Protein AF-A0A2D6N9U1-F1 (afdb_monomer)

Sequence (66 aa):
MLSALARPISASSSNGWPRTPILQVSLQTGVRVSELCALTMEDLDFERWQVTVHGKGQAERTIPLN

Solvent-accessible surface area (backbone atoms only — not comparable to full-atom values): 4495 Å² total; per-residue (Å²): 144,82,85,80,86,77,76,75,80,82,81,87,70,98,58,101,61,71,92,42,67,71,58,43,49,31,69,76,68,68,54,53,70,75,46,62,74,65,61,54,79,87,35,49,40,79,89,74,38,29,38,50,45,67,41,96,84,78,46,72,46,78,42,74,62,129

Foldseek 3Di:
DPPPDDDDPPDDDPDPDDPDVLVVCCVQFVDDSVQSVVFDPVQQDPVQQWGWTQDDPRDTDIGHDD

Nearest PDB structures (foldseek):
  5dcf-assembly1_A  TM=8.969E-01  e=3.754E-03  Escherichia coli CFT073
  1a0p-assembly1_A  TM=8.777E-01  e=5.321E-03  Escherichia coli
  2a3v-assembly1_D  TM=8.345E-01  e=9.969E-03  Vibrio cholerae O1 biovar El Tor str. N16961
  8h43-assembly3_C  TM=7.522E-01  e=1.317E+00  Homo sapiens
  9e8q-assembly1_A  TM=2.831E-01  e=7.531E+00  Homo sapiens

pLDDT: mean 70.13, std 12.01, range [41.0, 85.25]

Radius of gyration: 14.88 Å; Cα contacts (8 Å, |Δi|>4): 58; chains: 1; bounding box: 31×35×28 Å

Structure (mmCIF, N/CA/C/O backbone):
data_AF-A0A2D6N9U1-F1
#
_entry.id   AF-A0A2D6N9U1-F1
#
loop_
_atom_site.group_PDB
_atom_site.id
_atom_site.type_symbol
_atom_site.label_atom_id
_atom_site.label_alt_id
_atom_site.label_comp_id
_atom_site.label_asym_id
_atom_site.label_entity_id
_atom_site.label_seq_id
_atom_site.pdbx_PDB_ins_code
_atom_site.Cartn_x
_atom_site.Cartn_y
_atom_site.Cartn_z
_atom_site.occupancy
_atom_site.B_iso_or_equiv
_atom_site.auth_seq_id
_atom_site.auth_comp_id
_atom_site.auth_asym_id
_atom_site.auth_atom_id
_atom_site.pdbx_PDB_model_num
ATOM 1 N N . MET A 1 1 ? 19.667 -27.025 13.359 1.00 50.44 1 MET A N 1
ATOM 2 C CA . MET A 1 1 ? 18.292 -26.824 12.837 1.00 50.44 1 MET A CA 1
ATOM 3 C C . MET A 1 1 ? 17.880 -25.340 12.743 1.00 50.44 1 MET A C 1
ATOM 5 O O . MET A 1 1 ? 16.693 -25.063 12.740 1.00 50.44 1 MET A O 1
ATOM 9 N N . LEU A 1 2 ? 18.807 -24.375 12.601 1.00 45.03 2 LEU A N 1
ATOM 10 C CA . LEU A 1 2 ? 18.473 -22.931 12.579 1.00 45.03 2 LEU A CA 1
ATOM 11 C C . LEU A 1 2 ? 19.171 -22.138 11.449 1.00 45.03 2 LEU A C 1
ATOM 13 O O . LEU A 1 2 ? 19.314 -20.928 11.533 1.00 45.03 2 LEU A O 1
ATOM 17 N N . SER A 1 3 ? 19.610 -22.803 10.377 1.00 41.00 3 SER A N 1
ATOM 18 C CA . SER A 1 3 ? 20.425 -22.200 9.306 1.00 41.00 3 SER A CA 1
ATOM 19 C C . SER A 1 3 ? 19.668 -21.880 8.001 1.00 41.00 3 SER A C 1
ATOM 21 O O . SER A 1 3 ? 20.304 -21.574 6.999 1.00 41.00 3 SER A O 1
ATOM 23 N N . ALA A 1 4 ? 18.328 -21.930 7.977 1.00 56.06 4 ALA A N 1
ATOM 24 C CA . ALA A 1 4 ? 17.563 -21.924 6.717 1.00 56.06 4 ALA A CA 1
ATOM 25 C C . ALA A 1 4 ? 16.759 -20.646 6.383 1.00 56.06 4 ALA A C 1
ATOM 27 O O . ALA A 1 4 ? 16.134 -20.612 5.326 1.00 56.06 4 ALA A O 1
ATOM 28 N N . LEU A 1 5 ? 16.747 -19.598 7.218 1.00 52.72 5 LEU A N 1
ATOM 29 C CA . LEU A 1 5 ? 15.785 -18.487 7.046 1.00 52.72 5 LEU A CA 1
ATOM 30 C C . LEU A 1 5 ? 16.348 -17.153 6.538 1.00 52.72 5 LEU A C 1
ATOM 32 O O . LEU A 1 5 ? 15.589 -16.204 6.380 1.00 52.72 5 LEU A O 1
ATOM 36 N N . ALA A 1 6 ? 17.634 -17.069 6.207 1.00 52.12 6 ALA A N 1
ATOM 37 C CA . ALA A 1 6 ? 18.207 -15.864 5.609 1.00 52.12 6 ALA A CA 1
ATOM 38 C C . ALA A 1 6 ? 18.870 -16.200 4.272 1.00 52.12 6 ALA A C 1
ATOM 40 O O . ALA A 1 6 ? 20.086 -16.103 4.119 1.00 52.12 6 ALA A O 1
ATOM 41 N N . ARG A 1 7 ? 18.077 -16.639 3.285 1.00 47.59 7 ARG A N 1
ATOM 42 C CA . ARG A 1 7 ? 18.570 -16.649 1.903 1.00 47.59 7 ARG A CA 1
ATOM 43 C C . ARG A 1 7 ? 18.795 -15.193 1.483 1.00 47.59 7 ARG A C 1
ATOM 45 O O . ARG A 1 7 ? 17.837 -14.420 1.519 1.00 47.59 7 ARG A O 1
ATOM 52 N N . PRO A 1 8 ? 20.010 -14.804 1.066 1.00 51.41 8 PRO A N 1
ATOM 53 C CA . PRO A 1 8 ? 20.212 -13.503 0.456 1.00 51.41 8 PRO A CA 1
ATOM 54 C C . PRO A 1 8 ? 19.368 -13.435 -0.817 1.00 51.41 8 PRO A C 1
ATOM 56 O O . PRO A 1 8 ? 19.340 -14.373 -1.621 1.00 51.41 8 PRO A O 1
ATOM 59 N N . ILE A 1 9 ? 18.650 -12.327 -0.974 1.00 62.34 9 ILE A N 1
ATOM 60 C CA . ILE A 1 9 ? 17.870 -12.004 -2.165 1.00 62.34 9 ILE A CA 1
ATOM 61 C C . ILE A 1 9 ? 18.877 -11.953 -3.323 1.00 62.34 9 ILE A C 1
ATOM 63 O O . ILE A 1 9 ? 19.622 -10.984 -3.445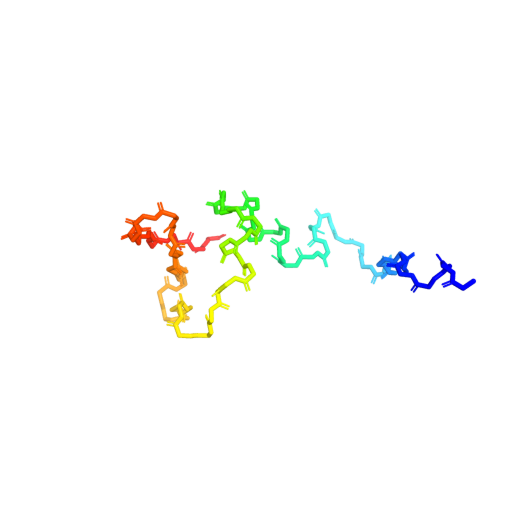 1.00 62.34 9 ILE A O 1
ATOM 67 N N . SER A 1 10 ? 18.985 -13.028 -4.114 1.00 52.72 10 SER A N 1
ATOM 68 C CA . SER A 1 10 ? 19.973 -13.113 -5.197 1.00 52.72 10 SER A CA 1
ATOM 69 C C . SER A 1 10 ? 19.730 -11.986 -6.191 1.00 52.72 10 SER A C 1
ATOM 71 O O . SER A 1 10 ? 18.689 -11.906 -6.848 1.00 52.72 10 SER A O 1
ATOM 73 N N . ALA A 1 11 ? 20.693 -11.070 -6.229 1.00 54.69 11 ALA A N 1
ATOM 74 C CA . ALA A 1 11 ? 20.571 -9.802 -6.901 1.00 54.69 11 ALA A CA 1
ATOM 75 C C . ALA A 1 11 ? 21.243 -9.826 -8.276 1.00 54.69 11 ALA A C 1
ATOM 77 O O . ALA A 1 11 ? 22.385 -9.411 -8.409 1.00 54.69 11 ALA A O 1
ATOM 78 N N . SER A 1 12 ? 20.534 -10.298 -9.303 1.00 55.91 12 SER A N 1
ATOM 79 C CA . SER A 1 12 ? 20.967 -10.163 -10.701 1.00 55.91 12 SER A CA 1
ATOM 80 C C . SER A 1 12 ? 20.039 -9.211 -11.453 1.00 55.91 12 SER A C 1
ATOM 82 O O . SER A 1 12 ? 19.126 -9.638 -12.157 1.00 55.91 12 SER A O 1
ATOM 84 N N . SER A 1 13 ? 20.164 -7.904 -11.203 1.00 54.88 13 SER A N 1
ATOM 85 C CA . SER A 1 13 ? 19.584 -6.842 -12.050 1.00 54.88 13 SER A CA 1
ATOM 86 C C . SER A 1 13 ? 20.266 -5.518 -11.709 1.00 54.88 13 SER A C 1
ATOM 88 O O . SER A 1 13 ? 20.208 -5.056 -10.571 1.00 54.88 13 SER A O 1
ATOM 90 N N . SER A 1 14 ? 20.941 -4.954 -12.697 1.00 55.41 14 SER A N 1
ATOM 91 C CA . SER A 1 14 ? 21.870 -3.829 -12.636 1.00 55.41 14 SER A CA 1
ATOM 92 C C . SER A 1 14 ? 21.190 -2.463 -12.781 1.00 55.41 14 SER A C 1
ATOM 94 O O . SER A 1 14 ? 21.651 -1.655 -13.572 1.00 55.41 14 SER A O 1
ATOM 96 N N . ASN A 1 15 ? 20.113 -2.191 -12.042 1.00 54.09 15 ASN A N 1
ATOM 97 C CA . ASN A 1 15 ? 19.513 -0.852 -11.974 1.00 54.09 15 ASN A CA 1
ATOM 98 C C . ASN A 1 15 ? 19.378 -0.466 -10.498 1.00 54.09 15 ASN A C 1
ATOM 100 O O . ASN A 1 15 ? 18.989 -1.305 -9.689 1.00 54.09 15 ASN A O 1
ATOM 104 N N . GLY A 1 16 ? 19.711 0.777 -10.135 1.00 60.00 16 GLY A N 1
ATOM 105 C CA . GLY A 1 16 ? 19.754 1.284 -8.751 1.00 60.00 16 GLY A CA 1
ATOM 106 C C . GLY A 1 16 ? 18.403 1.378 -8.027 1.00 60.00 16 GLY A C 1
ATOM 107 O O . GLY A 1 16 ? 18.230 2.239 -7.172 1.00 60.00 16 GLY A O 1
ATOM 108 N N . TRP A 1 17 ? 17.433 0.539 -8.385 1.00 56.12 17 TRP A N 1
ATOM 109 C CA . TRP A 1 17 ? 16.116 0.477 -7.768 1.00 56.12 17 TRP A CA 1
ATOM 110 C C . TRP A 1 17 ? 16.096 -0.562 -6.641 1.00 56.12 17 TRP A C 1
ATOM 112 O O . TRP A 1 17 ? 16.707 -1.632 -6.773 1.00 56.12 17 TRP A O 1
ATOM 122 N N . PRO A 1 18 ? 15.409 -0.276 -5.522 1.00 59.12 18 PRO A N 1
ATOM 123 C CA . PRO A 1 18 ? 15.249 -1.242 -4.447 1.00 59.12 18 PRO A CA 1
ATOM 124 C C . PRO A 1 18 ? 14.576 -2.511 -4.987 1.00 59.12 18 PRO A C 1
ATOM 126 O O . PRO A 1 18 ? 13.483 -2.491 -5.538 1.00 59.12 18 PRO A O 1
ATOM 129 N N . ARG A 1 19 ? 15.256 -3.648 -4.824 1.00 58.75 19 ARG A N 1
ATOM 130 C CA .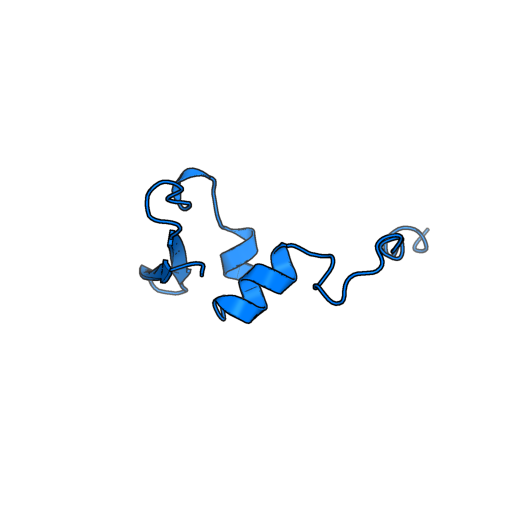 ARG A 1 19 ? 14.869 -4.947 -5.408 1.00 58.75 19 ARG A CA 1
ATOM 131 C C . ARG A 1 19 ? 13.656 -5.597 -4.738 1.00 58.75 19 ARG A C 1
ATOM 133 O O . ARG A 1 19 ? 13.259 -6.697 -5.112 1.00 58.75 19 ARG A O 1
ATOM 140 N N . THR A 1 20 ? 13.102 -4.952 -3.721 1.00 70.00 20 THR A N 1
ATOM 141 C CA . THR A 1 20 ? 11.939 -5.409 -2.973 1.00 70.00 20 THR A CA 1
ATOM 142 C C . THR A 1 20 ? 10.830 -4.371 -3.141 1.00 70.00 20 THR A C 1
ATOM 144 O O . THR A 1 20 ? 10.948 -3.272 -2.598 1.00 70.00 20 THR A O 1
ATOM 147 N N . PRO A 1 21 ? 9.735 -4.693 -3.855 1.00 70.12 21 PRO A N 1
ATOM 148 C CA . PRO A 1 21 ? 8.640 -3.745 -4.082 1.00 70.12 21 PRO A CA 1
ATOM 149 C C . PRO A 1 21 ? 8.022 -3.267 -2.762 1.00 70.12 21 PRO A C 1
ATOM 151 O O . PRO A 1 21 ? 7.660 -2.109 -2.632 1.00 70.12 21 PRO A O 1
ATOM 154 N N . ILE A 1 22 ? 8.027 -4.120 -1.735 1.00 74.62 22 ILE A N 1
ATOM 155 C CA . ILE A 1 22 ? 7.686 -3.776 -0.346 1.00 74.62 22 ILE A CA 1
ATOM 156 C C . ILE A 1 22 ? 8.499 -2.593 0.192 1.00 74.62 22 ILE A C 1
ATOM 158 O O . ILE A 1 22 ? 7.951 -1.693 0.825 1.00 74.62 22 ILE A O 1
ATOM 162 N N . LEU A 1 23 ? 9.808 -2.590 -0.054 1.00 73.19 23 LEU A N 1
ATOM 163 C CA . LEU A 1 23 ? 10.694 -1.539 0.428 1.00 73.19 23 LEU A CA 1
ATOM 164 C C . LEU A 1 23 ? 10.514 -0.270 -0.405 1.00 73.19 23 LEU A C 1
ATOM 166 O O . LEU A 1 23 ? 10.517 0.819 0.151 1.00 73.19 23 LEU A O 1
ATOM 170 N N . GLN A 1 24 ? 10.302 -0.414 -1.716 1.00 76.62 24 GLN A N 1
ATOM 171 C CA . GLN A 1 24 ? 10.003 0.708 -2.601 1.00 76.62 24 GLN A CA 1
ATOM 172 C C . GLN A 1 24 ? 8.716 1.421 -2.192 1.00 76.62 24 GLN A C 1
ATOM 174 O O . GLN A 1 24 ? 8.733 2.630 -1.984 1.00 76.62 24 GLN A O 1
ATOM 179 N N . VAL A 1 25 ? 7.635 0.664 -1.994 1.00 76.12 25 VAL A N 1
ATOM 180 C CA . VAL A 1 25 ? 6.356 1.204 -1.535 1.00 76.12 25 VAL A CA 1
ATOM 181 C C . VAL A 1 25 ? 6.549 1.858 -0.175 1.00 76.12 25 VAL A C 1
ATOM 183 O O . VAL A 1 25 ? 6.236 3.034 -0.048 1.00 76.12 25 VAL A O 1
ATOM 186 N N . SER A 1 26 ? 7.149 1.182 0.812 1.00 76.25 26 SER A N 1
ATOM 187 C CA . SER A 1 26 ? 7.380 1.769 2.144 1.00 76.25 26 SER A CA 1
ATOM 188 C C . SER A 1 26 ? 8.209 3.062 2.100 1.00 76.25 26 SER A C 1
ATOM 190 O O . SER A 1 26 ? 7.884 4.008 2.814 1.00 76.25 26 SER A O 1
ATOM 192 N N . LEU A 1 27 ? 9.222 3.150 1.231 1.00 72.50 27 LEU A N 1
ATOM 193 C CA . LEU A 1 27 ? 10.033 4.359 1.057 1.00 72.50 27 LEU A CA 1
ATOM 194 C C . LEU A 1 27 ? 9.276 5.494 0.356 1.00 72.50 27 LEU A C 1
ATOM 196 O O . LEU A 1 27 ? 9.425 6.644 0.755 1.00 72.50 27 LEU A O 1
ATOM 200 N N . GLN A 1 28 ? 8.472 5.193 -0.666 1.00 72.88 28 GLN A N 1
ATOM 201 C CA . GLN A 1 28 ? 7.711 6.208 -1.406 1.00 72.88 28 GLN A CA 1
ATOM 202 C C . GLN A 1 28 ? 6.509 6.739 -0.616 1.00 72.88 28 GLN A C 1
ATOM 204 O O . GLN A 1 28 ? 6.152 7.905 -0.738 1.00 72.88 28 GLN A O 1
ATOM 209 N N . THR A 1 29 ? 5.887 5.893 0.201 1.00 75.88 29 THR A N 1
ATOM 210 C CA . THR A 1 29 ? 4.603 6.187 0.861 1.00 75.88 29 THR A CA 1
ATOM 211 C C . THR A 1 29 ? 4.729 6.419 2.370 1.00 75.88 29 THR A C 1
ATOM 213 O O . THR A 1 29 ? 3.803 6.921 3.003 1.00 75.88 29 THR A O 1
ATOM 216 N N . GLY A 1 30 ? 5.853 6.036 2.984 1.00 77.50 30 GLY A N 1
ATOM 217 C CA . GLY A 1 30 ? 6.071 6.155 4.427 1.00 77.50 30 GLY A CA 1
ATOM 218 C C . GLY A 1 30 ? 5.187 5.239 5.283 1.00 77.50 30 GLY 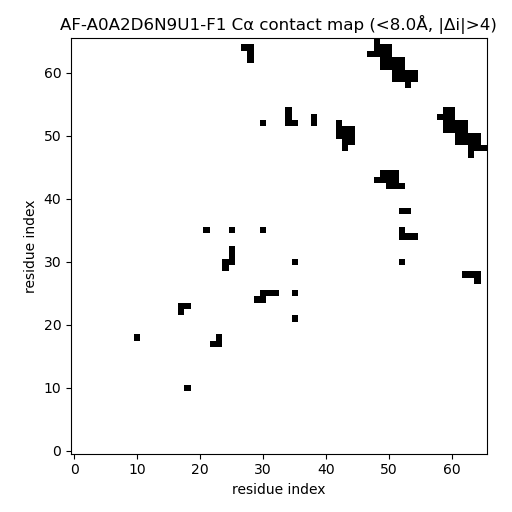A C 1
ATOM 219 O O . GLY A 1 30 ? 5.094 5.447 6.495 1.00 77.50 30 GLY A O 1
ATOM 220 N N . VAL A 1 31 ? 4.513 4.237 4.697 1.00 78.19 31 VAL A N 1
ATOM 221 C CA . VAL A 1 31 ? 3.720 3.261 5.467 1.00 78.19 31 VAL A CA 1
ATOM 222 C C . VAL A 1 31 ? 4.615 2.343 6.300 1.00 78.19 31 VAL A C 1
ATOM 224 O O . VAL A 1 31 ? 5.693 1.913 5.877 1.00 78.19 31 VAL A O 1
ATOM 227 N N . ARG A 1 32 ? 4.136 2.020 7.507 1.00 78.19 32 ARG A N 1
ATOM 228 C CA . ARG A 1 32 ? 4.781 1.065 8.409 1.00 78.19 32 ARG A CA 1
ATOM 229 C C . ARG A 1 32 ? 4.695 -0.347 7.835 1.00 78.19 32 ARG A C 1
ATOM 231 O O . ARG A 1 32 ? 3.668 -0.744 7.296 1.00 78.19 32 ARG A O 1
ATOM 238 N N . VAL A 1 33 ? 5.731 -1.153 8.074 1.00 75.50 33 VAL A N 1
ATOM 239 C CA . VAL A 1 33 ? 5.782 -2.568 7.652 1.00 75.50 33 VAL A CA 1
ATOM 240 C C . VAL A 1 33 ? 4.528 -3.346 8.073 1.00 75.50 33 VAL A C 1
ATOM 242 O O . VAL A 1 33 ? 4.011 -4.131 7.290 1.00 75.50 33 VAL A O 1
ATOM 245 N N . SER A 1 34 ? 3.992 -3.089 9.271 1.00 76.44 34 SER A N 1
ATOM 24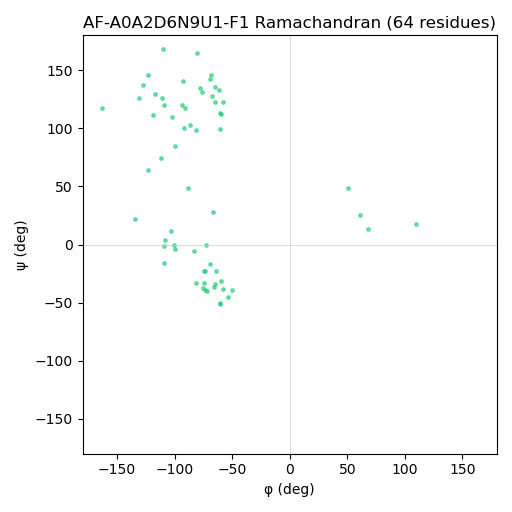6 C CA . SER A 1 34 ? 2.786 -3.762 9.768 1.00 76.44 34 SER A CA 1
ATOM 247 C C . SER A 1 34 ? 1.518 -3.449 8.971 1.00 76.44 34 SER A C 1
ATOM 249 O O . SER A 1 34 ? 0.660 -4.313 8.857 1.00 76.44 34 SER A O 1
ATOM 251 N N . GLU A 1 35 ? 1.381 -2.230 8.444 1.0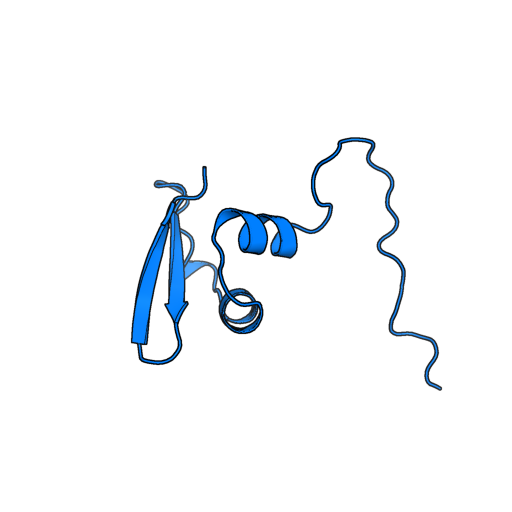0 76.62 35 GLU A N 1
ATOM 252 C CA . GLU A 1 35 ? 0.215 -1.846 7.636 1.00 76.62 35 GLU A CA 1
ATOM 253 C C . GLU A 1 35 ? 0.408 -2.338 6.191 1.00 76.62 35 GLU A C 1
ATOM 255 O O . GLU A 1 35 ? -0.539 -2.788 5.562 1.00 76.62 35 GLU A O 1
ATOM 260 N N . LEU A 1 36 ? 1.653 -2.361 5.696 1.00 75.44 36 LEU A N 1
ATOM 261 C CA . LEU A 1 36 ? 1.988 -2.917 4.383 1.00 75.44 36 LEU A CA 1
ATOM 262 C C . LEU A 1 36 ? 1.750 -4.432 4.302 1.00 75.44 36 LEU A C 1
ATOM 264 O O . LEU A 1 36 ? 1.305 -4.936 3.278 1.00 75.44 36 LEU A O 1
ATOM 268 N N . CYS A 1 37 ? 2.020 -5.161 5.388 1.00 78.44 37 CYS A N 1
ATOM 269 C CA . CYS A 1 37 ? 1.695 -6.585 5.499 1.00 78.44 37 CYS A CA 1
ATOM 270 C C . CYS A 1 37 ? 0.186 -6.863 5.585 1.00 78.44 37 CYS A C 1
ATOM 272 O O . CYS A 1 37 ? -0.211 -8.011 5.405 1.00 78.44 37 CYS A O 1
ATOM 274 N N . ALA A 1 38 ? -0.629 -5.850 5.889 1.00 79.75 38 ALA A N 1
ATOM 275 C CA . ALA A 1 38 ? -2.081 -5.957 5.996 1.00 79.75 38 ALA A CA 1
ATOM 276 C C . ALA A 1 38 ? -2.820 -5.466 4.737 1.00 79.75 38 ALA A C 1
ATOM 278 O O . ALA A 1 38 ? -4.041 -5.574 4.691 1.00 79.75 38 ALA A O 1
ATOM 279 N N . LEU A 1 39 ? -2.102 -4.939 3.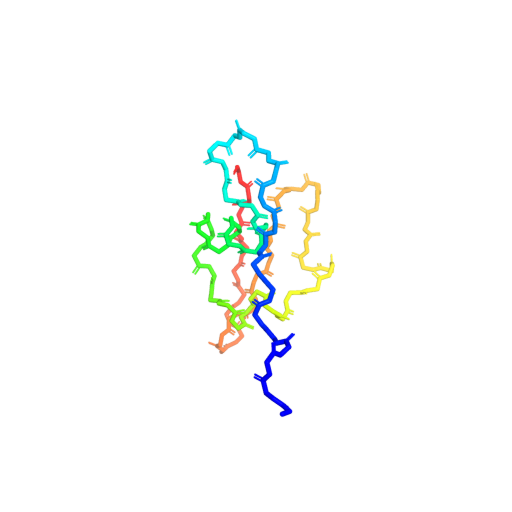736 1.00 80.31 39 LEU A N 1
ATOM 280 C CA . LEU A 1 39 ? -2.688 -4.495 2.472 1.00 80.31 39 LEU A CA 1
ATOM 281 C C . LEU A 1 39 ? -3.282 -5.668 1.696 1.00 80.31 39 LEU A C 1
ATOM 283 O O . LEU A 1 39 ? -2.644 -6.711 1.521 1.00 80.31 39 LEU A O 1
ATOM 287 N N . THR A 1 40 ? -4.480 -5.454 1.170 1.00 80.62 40 THR A N 1
ATOM 288 C CA . THR A 1 40 ? -5.163 -6.383 0.275 1.00 80.62 40 THR A CA 1
ATOM 289 C C . THR A 1 40 ? -5.233 -5.820 -1.145 1.00 80.62 40 THR A C 1
ATOM 291 O O . THR A 1 40 ? -4.938 -4.653 -1.391 1.00 80.62 40 THR A O 1
ATOM 294 N N . MET A 1 41 ? -5.612 -6.659 -2.114 1.00 80.00 41 MET A N 1
ATOM 295 C CA . MET A 1 41 ? -5.807 -6.220 -3.505 1.00 80.00 41 MET A CA 1
ATOM 296 C C . MET A 1 41 ? -6.954 -5.207 -3.650 1.00 80.00 41 MET A C 1
ATOM 298 O O . MET A 1 41 ? -6.967 -4.457 -4.618 1.00 80.00 41 MET A O 1
ATOM 302 N N . GLU A 1 42 ? -7.898 -5.180 -2.706 1.00 83.81 42 GLU A N 1
ATOM 303 C CA . GLU A 1 42 ? -9.032 -4.244 -2.687 1.00 83.81 42 GLU A CA 1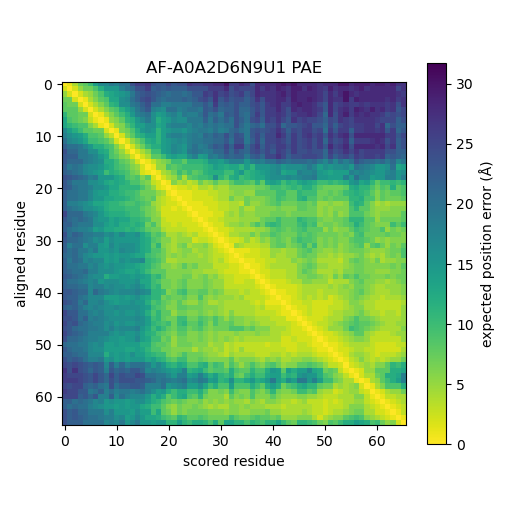
ATOM 304 C C . GLU A 1 42 ? -8.602 -2.823 -2.298 1.00 83.81 42 GLU A C 1
ATOM 306 O O . GLU A 1 42 ? -9.253 -1.850 -2.667 1.00 83.81 42 GLU A O 1
ATOM 311 N N . ASP A 1 43 ? -7.468 -2.698 -1.606 1.00 82.31 43 ASP A N 1
ATOM 312 C CA . ASP A 1 43 ? -6.905 -1.417 -1.177 1.00 82.31 43 ASP A CA 1
ATOM 313 C C . ASP A 1 43 ? -6.076 -0.722 -2.275 1.00 82.31 43 ASP A C 1
ATOM 315 O O . ASP A 1 43 ? -5.600 0.402 -2.085 1.00 82.31 43 ASP A O 1
ATOM 319 N N . LEU A 1 44 ? -5.864 -1.394 -3.412 1.00 82.94 44 LEU A N 1
ATOM 320 C CA . LEU A 1 44 ? -5.082 -0.905 -4.545 1.00 82.94 44 LEU A CA 1
ATOM 321 C C . LEU A 1 44 ? -6.014 -0.412 -5.655 1.00 82.94 44 LEU A C 1
ATOM 323 O O . LEU A 1 44 ? -6.647 -1.200 -6.355 1.00 82.94 44 LEU A O 1
ATOM 327 N N . ASP A 1 45 ? -6.041 0.900 -5.862 1.00 83.81 45 ASP A N 1
ATOM 328 C CA . ASP A 1 45 ? -6.735 1.517 -6.987 1.00 83.81 45 ASP A CA 1
ATOM 329 C C . ASP A 1 45 ? -5.758 1.667 -8.162 1.00 83.81 45 ASP A C 1
ATOM 331 O O . ASP A 1 45 ? -4.920 2.574 -8.206 1.00 83.81 45 ASP A O 1
ATOM 335 N N . PHE A 1 46 ? -5.853 0.743 -9.121 1.00 79.69 46 PHE A N 1
ATOM 336 C CA . PHE A 1 46 ? -5.023 0.743 -10.328 1.00 79.69 46 PHE A CA 1
ATOM 337 C C . PHE A 1 46 ? -5.431 1.810 -11.351 1.00 79.69 46 PHE A C 1
ATOM 339 O O . PHE A 1 46 ? -4.595 2.193 -12.169 1.00 79.69 46 PHE A O 1
ATOM 346 N N . GLU A 1 47 ? -6.676 2.300 -11.324 1.00 82.50 47 GLU A N 1
ATOM 347 C CA . GLU A 1 47 ? -7.122 3.365 -12.234 1.00 82.50 47 GLU A CA 1
ATOM 348 C C . GLU A 1 47 ? -6.522 4.708 -11.828 1.00 82.50 47 GLU A C 1
ATOM 350 O O . GLU A 1 47 ? -6.113 5.503 -12.675 1.00 82.50 47 GLU A O 1
ATOM 355 N N . ARG A 1 48 ? -6.451 4.955 -10.518 1.00 81.12 48 ARG A N 1
ATOM 356 C CA . ARG A 1 48 ? -5.947 6.211 -9.952 1.00 81.12 48 ARG A CA 1
ATOM 357 C C . ARG A 1 48 ? -4.509 6.132 -9.457 1.00 81.12 48 ARG A C 1
ATOM 359 O O . ARG A 1 48 ? -4.000 7.142 -8.972 1.00 81.12 48 ARG A O 1
ATOM 366 N N . TRP A 1 49 ? -3.879 4.962 -9.580 1.00 82.06 49 TRP A N 1
ATOM 367 C CA . TRP A 1 49 ? -2.537 4.665 -9.073 1.00 82.06 49 TRP A CA 1
ATOM 368 C C . TRP A 1 49 ? -2.397 5.057 -7.589 1.00 82.06 49 TRP A C 1
ATOM 370 O O . TRP A 1 49 ? -1.481 5.761 -7.174 1.00 82.06 49 TRP A O 1
ATOM 380 N N . GLN A 1 50 ? -3.361 4.636 -6.768 1.00 85.25 50 GLN A N 1
ATOM 381 C CA . GLN A 1 50 ? -3.463 4.993 -5.351 1.00 85.25 50 GLN A CA 1
ATOM 382 C C . GLN A 1 50 ? -3.493 3.743 -4.474 1.00 85.25 50 GLN A C 1
ATOM 384 O O . GLN A 1 50 ? -4.050 2.715 -4.848 1.00 85.25 50 GLN A O 1
ATOM 389 N N . VAL A 1 51 ? -2.902 3.844 -3.285 1.00 84.94 51 VAL A N 1
ATOM 390 C CA . VAL A 1 51 ? -2.990 2.813 -2.248 1.00 84.94 51 VAL A CA 1
ATOM 391 C C . VAL A 1 51 ? -3.689 3.374 -1.021 1.00 84.94 51 VAL A C 1
ATOM 393 O O . VAL A 1 51 ? -3.319 4.433 -0.507 1.00 84.94 51 VAL A O 1
ATOM 396 N N . THR A 1 52 ? -4.693 2.661 -0.533 1.00 84.75 52 THR A N 1
ATOM 397 C CA . THR A 1 52 ? -5.380 2.990 0.716 1.00 84.75 52 THR A CA 1
ATOM 398 C C . THR A 1 52 ? -4.735 2.208 1.849 1.00 84.75 52 THR A C 1
ATOM 400 O O . THR A 1 52 ? -4.663 0.987 1.823 1.00 84.75 52 THR A O 1
ATOM 403 N N . VAL A 1 53 ? -4.203 2.907 2.850 1.00 82.44 53 VAL A N 1
ATOM 404 C CA . VAL A 1 53 ? -3.545 2.270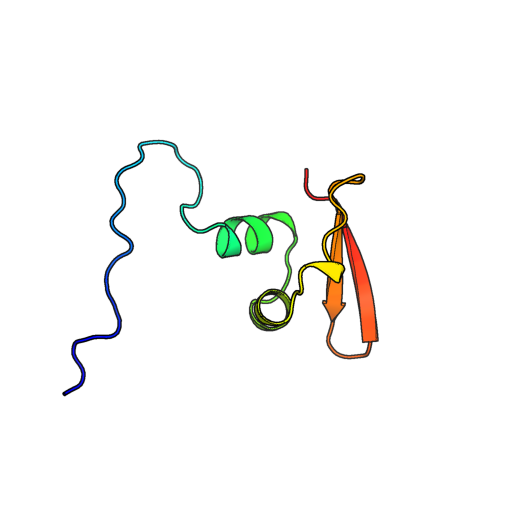 3.995 1.00 82.44 53 VAL A CA 1
ATOM 405 C C . VAL A 1 53 ? -4.383 2.472 5.246 1.00 82.44 53 VAL A C 1
ATOM 407 O O . VAL A 1 53 ? -4.669 3.604 5.642 1.00 82.44 53 VAL A O 1
ATOM 410 N N . HIS A 1 54 ? -4.703 1.361 5.906 1.00 78.25 54 HIS A N 1
ATOM 411 C CA . HIS A 1 54 ? -5.434 1.330 7.168 1.00 78.25 54 HIS A CA 1
ATOM 412 C C . HIS A 1 54 ? -4.465 1.463 8.342 1.00 78.25 54 HIS A C 1
ATOM 414 O O . HIS A 1 54 ? -3.741 0.530 8.696 1.00 78.25 54 HIS A O 1
ATOM 420 N N . GLY A 1 55 ? -4.410 2.655 8.934 1.00 73.56 55 GLY A N 1
ATOM 421 C CA . GLY A 1 55 ? -3.550 2.931 10.078 1.00 73.56 55 GLY A CA 1
ATOM 422 C C . GLY A 1 55 ? -4.117 2.451 11.414 1.00 73.56 55 GLY A C 1
ATOM 423 O O . GLY A 1 55 ? -5.311 2.188 11.579 1.00 73.56 55 GLY A O 1
ATOM 424 N N . LYS A 1 56 ? -3.250 2.399 12.433 1.00 61.88 56 LYS A N 1
ATOM 425 C CA . LYS A 1 56 ? -3.673 2.127 13.816 1.00 61.88 56 LYS A CA 1
ATOM 426 C C . LYS A 1 56 ? -4.653 3.216 14.283 1.00 61.88 56 LYS A C 1
ATOM 428 O O . LYS A 1 56 ? -4.242 4.355 14.480 1.00 61.88 56 LYS A O 1
ATOM 433 N N . GLY A 1 57 ? -5.914 2.838 14.504 1.00 67.19 57 GLY A N 1
ATOM 434 C CA . GLY A 1 57 ? -6.987 3.736 14.955 1.00 67.19 57 GLY A CA 1
ATOM 435 C C . GLY A 1 57 ? -8.073 4.046 13.916 1.00 67.19 57 GLY A C 1
ATOM 436 O O . GLY A 1 57 ? -8.781 5.024 14.105 1.00 67.19 57 GLY A O 1
ATOM 437 N N . GLN A 1 58 ? -8.202 3.244 12.848 1.00 57.38 58 GLN A N 1
ATOM 438 C CA . GLN A 1 58 ? -9.128 3.488 11.723 1.00 57.38 58 GLN A CA 1
ATOM 439 C C . GLN A 1 58 ? -8.868 4.797 10.960 1.00 57.38 58 GLN A C 1
ATOM 441 O O . GLN A 1 58 ? -9.757 5.366 10.335 1.00 57.38 58 GLN A O 1
ATOM 446 N N . ALA A 1 59 ? -7.627 5.282 10.993 1.00 66.12 59 ALA A N 1
ATOM 447 C CA . ALA A 1 59 ? -7.211 6.368 10.122 1.00 66.12 59 ALA A CA 1
ATOM 448 C C . ALA A 1 59 ? -6.869 5.786 8.744 1.00 66.12 59 ALA A C 1
ATOM 450 O O . ALA A 1 59 ? -5.781 5.234 8.553 1.00 66.12 59 ALA A O 1
ATOM 451 N N . GLU A 1 60 ? -7.813 5.885 7.812 1.00 76.06 60 GLU A N 1
ATOM 452 C CA . GLU A 1 60 ? -7.595 5.592 6.398 1.00 76.06 60 GLU A CA 1
ATOM 453 C C . GLU A 1 60 ? -6.838 6.749 5.748 1.00 76.06 60 GLU A C 1
ATOM 455 O O . GLU A 1 60 ? -7.184 7.921 5.915 1.00 76.06 60 GLU A O 1
ATOM 460 N N . ARG A 1 61 ? -5.774 6.428 5.013 1.00 81.12 61 ARG A N 1
ATOM 461 C CA . ARG A 1 61 ? -5.062 7.406 4.190 1.00 81.12 61 ARG A CA 1
ATOM 462 C C . ARG A 1 61 ? -4.870 6.857 2.791 1.00 81.12 61 ARG A C 1
ATOM 464 O O . ARG A 1 61 ? -4.308 5.778 2.620 1.00 81.12 61 ARG A O 1
ATOM 471 N N . THR A 1 62 ? -5.312 7.622 1.805 1.00 82.56 62 THR A 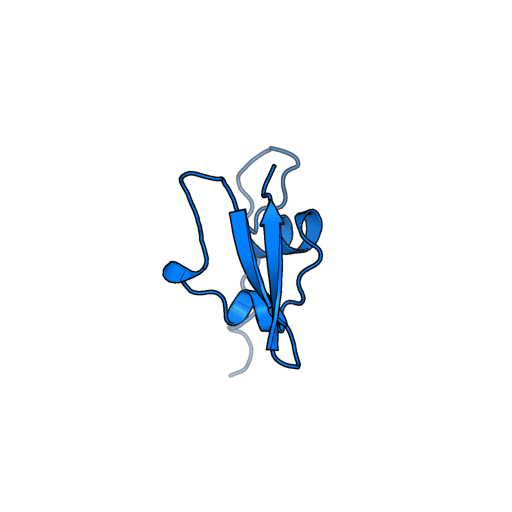N 1
ATOM 472 C CA . THR A 1 62 ? -5.076 7.321 0.396 1.00 82.56 62 THR A CA 1
ATOM 473 C C . THR A 1 62 ? -3.785 8.000 -0.027 1.00 82.56 62 THR A C 1
ATOM 475 O O . THR A 1 62 ? -3.656 9.223 0.051 1.00 82.56 62 THR A O 1
ATOM 478 N N . ILE A 1 63 ? -2.803 7.198 -0.421 1.00 80.62 63 ILE A N 1
ATOM 479 C CA . ILE A 1 63 ? -1.483 7.660 -0.830 1.00 80.62 63 ILE A CA 1
ATOM 480 C C . ILE A 1 63 ? -1.373 7.453 -2.341 1.00 80.62 63 ILE A C 1
ATOM 482 O O . ILE A 1 63 ? -1.490 6.313 -2.797 1.00 80.62 63 ILE A O 1
ATOM 486 N N . PRO A 1 64 ? -1.155 8.515 -3.133 1.00 79.81 64 PRO A N 1
ATOM 487 C CA . PRO A 1 64 ? -0.848 8.352 -4.542 1.00 79.81 64 PRO A CA 1
ATOM 488 C C . PRO A 1 64 ? 0.524 7.698 -4.675 1.00 79.81 64 PRO A C 1
ATOM 490 O O . PRO A 1 64 ? 1.511 8.148 -4.089 1.00 79.81 64 PRO A O 1
ATOM 493 N N . LEU A 1 65 ? 0.571 6.617 -5.437 1.00 70.56 65 LEU A N 1
ATOM 494 C CA . LEU A 1 65 ? 1.810 6.093 -5.969 1.00 70.56 65 LEU A CA 1
ATOM 495 C C . LEU A 1 65 ? 2.151 7.013 -7.163 1.00 70.56 65 LEU A C 1
ATOM 497 O O . LEU A 1 65 ? 1.265 7.381 -7.928 1.00 70.56 65 LEU A O 1
ATOM 501 N N . ASN A 1 66 ? 3.398 7.458 -7.286 1.00 62.12 66 ASN A N 1
ATOM 502 C CA . ASN A 1 66 ? 3.907 8.259 -8.409 1.00 62.12 66 ASN A CA 1
ATOM 503 C C . ASN A 1 66 ? 5.287 7.728 -8.809 1.00 62.12 66 ASN A C 1
ATOM 505 O O . ASN A 1 66 ? 5.983 7.159 -7.927 1.00 62.12 66 ASN A O 1
#

Secondary structure (DSSP, 8-state):
---SS---------SSS-S-HHHHHHHHH---HHHHTT--GGGEETTTTEEEEE-TTS-EEEEE--

Mean predicted aligned error: 11.8 Å